Protein AF-A0A939RCQ6-F1 (afdb_monomer_lite)

Sequence (134 aa):
MLKKLTNYFVLLLTSGVLFHRCTIIGVLCAVWVYCGTGEDESAFSRMLTPDLYLFMVSFLIFYRLLFKKTLKPDGNLDLHATAVFLLGDLAWTVAAMFCTVPLFMMLNYSGTDYTQQARAAVNPRGLMRQIPRP

Radius of gyration: 21.71 Å; chains: 1; bounding box: 48×29×75 Å

Foldseek 3Di:
DVVVVVVVVVVCVVVCVCVLVLLVLLLVLLVVLQVPADPPGDSVVSLPDVVSLVVSLVVLLVCCVPPPFDADPVRHTPPPVSVVVSVVSSVVSSVSNVVNNVVVVVVVCVVDDPPPVVCCVVCVPVVVVPPDDD

pLDDT: mean 73.21, std 12.98, range [49.66, 90.19]

Secondary structure (DSSP, 8-state):
-HHHHHHHHHHHHHTSGGGSHHHHHHHHHHHHHHHH--TTS-HHHHHT-HHHHHHHHHHHHHHHHHH---B-TTSSB-HHHHHHHHHHHHHHHHHHHHHHHHHHHHHHHTTSSHHHHHHHHH-HHHHTTTS---

Structure (mmCIF, N/CA/C/O backbone):
data_AF-A0A939RCQ6-F1
#
_entry.id   AF-A0A939RCQ6-F1
#
loop_
_atom_site.group_PDB
_atom_site.id
_atom_site.type_symbol
_atom_site.label_atom_id
_atom_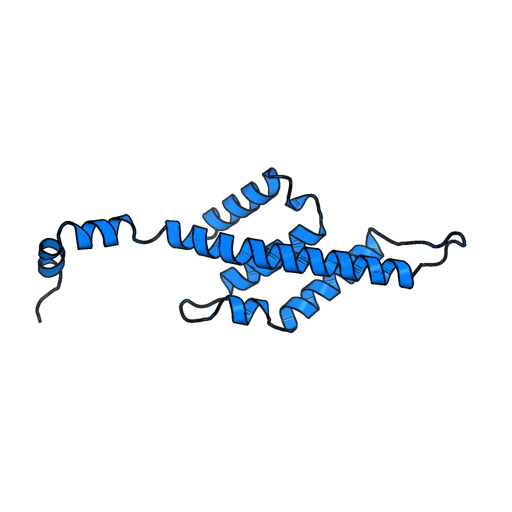site.label_alt_id
_atom_site.label_comp_id
_atom_site.label_asym_id
_atom_site.label_entity_id
_atom_site.label_seq_id
_atom_site.pdbx_PDB_ins_code
_atom_site.Cartn_x
_atom_site.Cartn_y
_atom_site.Cartn_z
_atom_site.occupancy
_atom_site.B_iso_or_equiv
_atom_site.auth_seq_id
_atom_site.auth_comp_id
_atom_site.auth_asym_id
_atom_site.auth_atom_id
_atom_site.pdbx_PDB_model_num
ATOM 1 N N . MET A 1 1 ? 13.589 11.011 -13.619 1.00 52.59 1 MET A N 1
ATOM 2 C CA . MET A 1 1 ? 12.422 10.255 -13.111 1.00 52.59 1 MET A CA 1
ATOM 3 C C . MET A 1 1 ? 11.852 10.805 -11.808 1.00 52.59 1 MET A C 1
ATOM 5 O O . MET A 1 1 ? 10.650 11.033 -11.769 1.00 52.59 1 MET A O 1
ATOM 9 N N . LEU A 1 2 ? 12.676 11.101 -10.792 1.00 53.16 2 LEU A N 1
ATOM 10 C CA . LEU A 1 2 ? 12.210 11.553 -9.469 1.00 53.16 2 LEU A CA 1
ATOM 11 C C . LEU A 1 2 ? 11.215 12.735 -9.515 1.00 53.16 2 LEU A C 1
ATOM 13 O O . LEU A 1 2 ? 10.142 12.636 -8.942 1.00 53.16 2 LEU A O 1
ATOM 17 N N . LYS A 1 3 ? 11.500 13.795 -10.293 1.00 57.72 3 LYS A N 1
ATOM 18 C CA . LYS A 1 3 ? 10.592 14.955 -10.458 1.00 57.72 3 LYS A CA 1
ATOM 19 C C . LYS A 1 3 ? 9.198 14.592 -10.996 1.00 57.72 3 LYS A C 1
ATOM 21 O O . LYS A 1 3 ? 8.213 15.178 -10.566 1.00 57.72 3 LYS A O 1
ATOM 26 N N . LYS A 1 4 ? 9.103 13.630 -11.926 1.00 60.25 4 LYS A N 1
ATOM 27 C CA . LYS A 1 4 ? 7.809 13.161 -12.459 1.00 60.25 4 LYS A CA 1
ATOM 28 C C . LYS A 1 4 ? 7.040 12.390 -11.385 1.00 60.25 4 LYS A C 1
ATOM 30 O O . LYS A 1 4 ? 5.858 12.637 -11.193 1.00 60.25 4 LYS A O 1
ATOM 35 N N . LEU A 1 5 ? 7.739 11.534 -10.641 1.00 60.84 5 LEU A N 1
ATOM 36 C CA . LEU A 1 5 ? 7.170 10.763 -9.537 1.00 60.84 5 LEU A CA 1
ATOM 37 C C . LEU A 1 5 ? 6.626 11.675 -8.427 1.00 60.84 5 LEU A C 1
ATOM 39 O O . LEU A 1 5 ? 5.504 11.476 -7.969 1.00 60.84 5 LEU A O 1
ATOM 43 N N . THR A 1 6 ? 7.362 12.731 -8.066 1.00 64.50 6 THR A N 1
ATOM 44 C CA . THR A 1 6 ? 6.901 13.737 -7.098 1.00 64.50 6 THR A CA 1
ATOM 45 C C . THR A 1 6 ? 5.658 14.476 -7.596 1.00 64.50 6 THR A C 1
ATOM 47 O O . THR A 1 6 ? 4.707 14.633 -6.838 1.00 64.50 6 THR A O 1
ATOM 50 N N . ASN A 1 7 ? 5.610 14.866 -8.874 1.00 65.56 7 ASN A N 1
ATOM 51 C CA . ASN A 1 7 ? 4.434 15.531 -9.443 1.00 65.56 7 ASN A CA 1
ATOM 52 C C . ASN A 1 7 ? 3.193 14.630 -9.434 1.00 65.56 7 ASN A C 1
ATOM 54 O O . ASN A 1 7 ? 2.111 15.101 -9.098 1.00 65.56 7 ASN A O 1
ATOM 58 N N . TYR A 1 8 ? 3.333 13.337 -9.741 1.00 66.38 8 TYR A N 1
ATOM 59 C CA . TYR A 1 8 ? 2.206 12.399 -9.686 1.00 66.38 8 TYR A CA 1
ATOM 60 C C . TYR A 1 8 ? 1.746 12.122 -8.258 1.00 66.38 8 TYR A C 1
ATOM 62 O O . TYR A 1 8 ? 0.546 12.041 -8.010 1.00 66.38 8 TYR A O 1
ATOM 70 N N . PHE A 1 9 ? 2.682 12.046 -7.310 1.00 64.69 9 PHE A N 1
ATOM 71 C CA . PHE A 1 9 ? 2.350 11.934 -5.895 1.00 64.69 9 PHE A CA 1
ATOM 72 C C . PHE A 1 9 ? 1.551 13.154 -5.417 1.00 64.69 9 PHE A C 1
ATOM 74 O O . PHE A 1 9 ? 0.523 12.992 -4.770 1.00 64.69 9 PHE A O 1
ATOM 81 N N . VAL A 1 10 ? 1.955 14.368 -5.809 1.00 63.53 10 VAL A N 1
ATOM 82 C CA . VAL A 1 10 ? 1.233 15.620 -5.512 1.00 63.53 10 VAL A CA 1
ATOM 83 C C . VAL A 1 10 ? -0.141 15.670 -6.198 1.00 63.53 10 VAL A C 1
ATOM 85 O O . VAL A 1 10 ? -1.104 16.158 -5.606 1.00 63.53 10 VAL A O 1
ATOM 88 N N . LEU A 1 11 ? -0.270 15.125 -7.410 1.00 63.28 11 LEU A N 1
ATOM 89 C CA . LEU A 1 11 ? -1.538 15.046 -8.149 1.00 63.28 11 LEU A CA 1
ATOM 90 C C . LEU A 1 11 ? -2.524 14.067 -7.481 1.00 63.28 11 LEU A C 1
ATOM 92 O O . LEU A 1 11 ? -3.699 14.379 -7.298 1.00 63.28 11 LEU A O 1
ATOM 96 N N . LEU A 1 12 ? -2.028 12.926 -6.997 1.00 62.16 12 LEU A N 1
ATOM 97 C CA . LEU A 1 12 ? -2.784 12.016 -6.130 1.00 62.16 12 LEU A CA 1
ATOM 98 C C . LEU A 1 12 ? -3.180 12.688 -4.805 1.00 62.16 12 LEU A C 1
ATOM 100 O O . LEU A 1 12 ? -4.286 12.463 -4.312 1.00 62.16 12 LEU A O 1
ATOM 104 N N . LEU A 1 13 ? -2.316 13.542 -4.247 1.00 61.91 13 LEU A N 1
ATOM 105 C CA . LEU A 1 13 ? -2.539 14.224 -2.962 1.00 61.91 13 LEU A CA 1
ATOM 106 C C . LEU A 1 13 ? -3.622 15.298 -3.074 1.00 61.91 13 LEU A C 1
ATOM 108 O O . LEU A 1 13 ? -4.475 15.418 -2.198 1.00 61.91 13 LEU A O 1
ATOM 112 N N . THR A 1 14 ? -3.636 16.017 -4.193 1.00 58.72 14 THR A N 1
ATOM 113 C CA . THR A 1 14 ? -4.641 17.042 -4.510 1.00 58.72 14 THR A CA 1
ATOM 114 C C . THR A 1 14 ? -5.991 16.455 -4.929 1.00 58.72 14 THR A C 1
ATOM 116 O O . THR A 1 14 ? -7.014 17.090 -4.697 1.00 58.72 14 THR A O 1
ATOM 119 N N . SER A 1 15 ? -6.030 15.225 -5.457 1.00 56.84 15 SER A N 1
ATOM 120 C CA . SER A 1 15 ? -7.273 14.558 -5.890 1.00 56.84 15 SER A CA 1
ATOM 121 C C . SER A 1 15 ? -8.221 14.121 -4.762 1.00 56.84 15 SER A C 1
ATOM 123 O O . SER A 1 15 ? -9.300 13.599 -5.031 1.00 56.84 15 SER A O 1
ATOM 125 N N . GLY A 1 16 ? -7.833 14.261 -3.493 1.00 55.31 16 GLY A N 1
ATOM 126 C CA . GLY A 1 16 ? -8.660 13.814 -2.368 1.00 55.31 16 GLY A CA 1
ATOM 127 C C . GLY A 1 16 ? -8.588 12.302 -2.089 1.00 55.31 16 GLY A C 1
ATOM 128 O O . GLY A 1 16 ? -8.884 11.862 -0.981 1.00 55.31 16 GLY A O 1
ATOM 129 N N . VAL A 1 17 ? -8.124 11.495 -3.048 1.00 53.34 17 VAL A N 1
ATOM 130 C CA . VAL A 1 17 ? -8.051 10.021 -2.962 1.00 53.34 17 VAL A CA 1
ATOM 131 C C . VAL A 1 17 ? -7.114 9.538 -1.841 1.00 53.34 17 VAL A C 1
ATOM 133 O O . VAL A 1 17 ? -7.364 8.508 -1.209 1.00 53.34 17 VAL A O 1
ATOM 136 N N . LEU A 1 18 ? -6.072 10.317 -1.522 1.00 53.50 18 LEU A N 1
ATOM 137 C CA . LEU A 1 18 ? -5.147 10.042 -0.414 1.00 53.50 18 LEU A CA 1
ATOM 138 C C . LEU A 1 18 ? -5.696 10.409 0.980 1.00 53.50 18 LEU A C 1
ATOM 140 O O . LEU A 1 18 ? -5.047 10.096 1.978 1.00 53.50 18 LEU A O 1
ATOM 144 N N . PHE A 1 19 ? -6.883 11.023 1.097 1.00 53.09 19 PHE A N 1
ATOM 145 C CA . PHE A 1 19 ? -7.462 11.335 2.415 1.00 53.09 19 PHE A CA 1
ATOM 146 C C . PHE A 1 19 ? -7.940 10.087 3.168 1.00 53.09 19 PHE A C 1
ATOM 148 O O . PHE A 1 19 ? -7.996 10.101 4.402 1.00 53.09 19 PHE A O 1
ATOM 155 N N . HIS A 1 20 ? -8.195 8.975 2.469 1.00 61.47 20 HIS A N 1
ATOM 156 C CA . HIS A 1 20 ? -8.284 7.676 3.127 1.00 61.47 20 HIS A CA 1
ATOM 157 C C . HIS A 1 20 ? -6.857 7.173 3.388 1.00 61.47 20 HIS A C 1
ATOM 159 O O . HIS A 1 20 ? -6.137 6.776 2.480 1.00 61.47 20 HIS A O 1
ATOM 165 N N . ARG A 1 21 ? -6.415 7.230 4.647 1.00 69.50 21 ARG A N 1
ATOM 166 C CA . ARG A 1 21 ? -5.005 7.016 5.038 1.00 69.50 21 ARG A CA 1
ATOM 167 C C . ARG A 1 21 ? -4.451 5.638 4.637 1.00 69.50 21 ARG A C 1
ATOM 169 O O . ARG A 1 21 ? -3.261 5.518 4.372 1.00 69.50 21 ARG A O 1
ATOM 176 N N . CYS A 1 22 ? -5.317 4.632 4.510 1.00 72.56 22 CYS A N 1
ATOM 177 C CA . CYS A 1 22 ? -4.976 3.301 3.996 1.00 72.56 22 CYS A CA 1
ATOM 178 C C . CYS A 1 22 ? -4.527 3.353 2.520 1.00 72.56 22 CYS A C 1
ATOM 180 O O . CYS A 1 22 ? -3.597 2.660 2.123 1.00 72.56 22 CYS A O 1
ATOM 182 N N . THR A 1 23 ? -5.093 4.265 1.722 1.00 74.81 23 THR A N 1
ATOM 183 C CA . THR A 1 23 ? -4.694 4.501 0.327 1.00 74.81 23 THR A CA 1
ATOM 184 C C . THR A 1 23 ? -3.237 4.957 0.219 1.00 74.81 23 THR A C 1
ATOM 186 O O . THR A 1 23 ? -2.554 4.548 -0.713 1.00 74.81 23 THR A O 1
ATOM 189 N N . ILE A 1 24 ? -2.726 5.747 1.178 1.00 81.31 24 ILE A N 1
ATOM 190 C CA . ILE A 1 24 ? -1.331 6.235 1.175 1.00 81.31 24 ILE A CA 1
ATOM 191 C C . ILE A 1 24 ? -0.349 5.065 1.170 1.00 81.31 24 ILE A C 1
ATOM 193 O O . ILE A 1 24 ? 0.597 5.058 0.388 1.00 81.31 24 ILE A O 1
ATOM 197 N N . ILE A 1 25 ? -0.591 4.058 2.008 1.00 84.44 25 ILE A N 1
ATOM 198 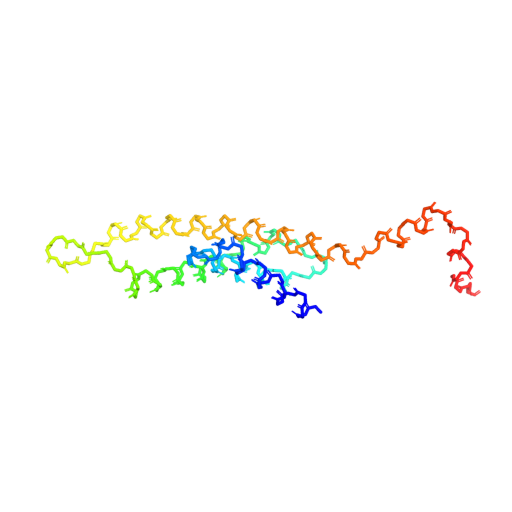C CA . ILE A 1 25 ? 0.265 2.870 2.091 1.00 84.44 25 ILE A CA 1
ATOM 199 C C . ILE A 1 25 ? 0.221 2.106 0.769 1.00 84.44 25 ILE A C 1
ATOM 201 O O . ILE A 1 25 ? 1.264 1.681 0.282 1.00 84.44 25 ILE A O 1
ATOM 205 N N . GLY A 1 26 ? -0.961 1.985 0.158 1.00 84.00 26 GLY A N 1
ATOM 206 C CA . GLY A 1 26 ? -1.130 1.330 -1.139 1.00 84.00 26 GLY A CA 1
ATOM 207 C C . GLY A 1 26 ? -0.347 2.043 -2.239 1.00 84.00 26 GLY A C 1
ATOM 208 O O . GLY A 1 26 ? 0.346 1.391 -3.015 1.00 84.00 26 GLY A O 1
ATOM 209 N N . VAL A 1 27 ? -0.364 3.381 -2.248 1.00 82.19 27 VAL A N 1
ATOM 210 C CA . VAL A 1 27 ? 0.438 4.194 -3.178 1.00 82.19 27 VAL A CA 1
ATOM 211 C C . VAL A 1 27 ? 1.936 4.061 -2.903 1.00 82.19 27 VAL A C 1
ATOM 213 O O . VAL A 1 27 ? 2.709 3.942 -3.847 1.00 82.19 27 VAL A O 1
ATOM 216 N N . LEU A 1 28 ? 2.373 4.041 -1.641 1.00 85.31 28 LE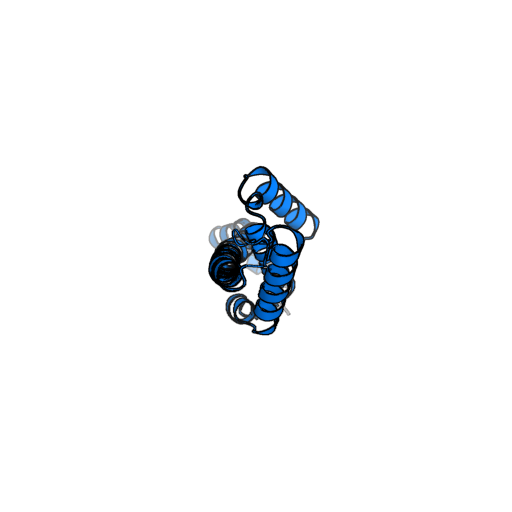U A N 1
ATOM 217 C CA . LEU A 1 28 ? 3.786 3.828 -1.301 1.00 85.31 28 LEU A CA 1
ATOM 218 C C . LEU A 1 28 ? 4.270 2.441 -1.740 1.00 85.31 28 LEU A C 1
ATOM 220 O O . LEU A 1 28 ? 5.351 2.326 -2.315 1.00 85.31 28 LEU A O 1
ATOM 224 N N . CYS A 1 29 ? 3.452 1.406 -1.540 1.00 87.38 29 CYS A N 1
ATOM 225 C CA . CYS A 1 29 ? 3.735 0.060 -2.033 1.00 87.38 29 CYS A CA 1
ATOM 226 C C . CYS A 1 29 ? 3.770 0.030 -3.566 1.00 87.38 29 CYS A C 1
ATOM 228 O O . CYS A 1 29 ? 4.655 -0.589 -4.146 1.00 87.38 29 CYS A O 1
ATOM 230 N N . ALA A 1 30 ? 2.874 0.760 -4.235 1.00 83.56 30 ALA A N 1
ATOM 231 C CA . ALA A 1 30 ? 2.890 0.887 -5.688 1.00 83.56 30 ALA A CA 1
ATOM 232 C C . ALA A 1 30 ? 4.144 1.600 -6.210 1.00 83.56 30 ALA A C 1
ATOM 234 O O . ALA A 1 30 ? 4.722 1.166 -7.203 1.00 83.56 30 ALA A O 1
ATOM 235 N N . VAL A 1 31 ? 4.602 2.654 -5.528 1.00 84.00 31 VAL A N 1
ATOM 236 C CA . VAL A 1 31 ? 5.870 3.335 -5.834 1.00 84.00 31 VAL A CA 1
ATOM 237 C C . VAL A 1 31 ? 7.050 2.388 -5.634 1.00 84.00 31 VAL A C 1
ATOM 239 O O . VAL A 1 31 ? 7.939 2.343 -6.479 1.00 84.00 31 VAL A O 1
A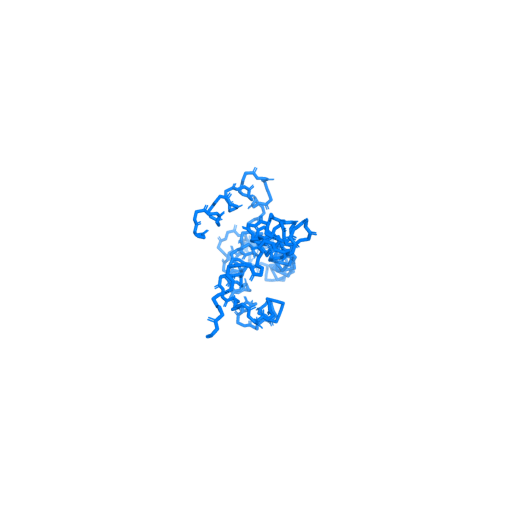TOM 242 N N . TRP A 1 32 ? 7.055 1.607 -4.552 1.00 86.69 32 TRP A N 1
ATOM 243 C CA . TRP A 1 32 ? 8.091 0.608 -4.292 1.00 86.69 32 TRP A CA 1
ATOM 244 C C . TRP A 1 32 ? 8.158 -0.453 -5.394 1.00 86.69 32 TRP A C 1
ATOM 246 O O . TRP A 1 32 ? 9.234 -0.732 -5.922 1.00 86.69 32 TRP A O 1
ATOM 256 N N . VAL A 1 33 ? 7.004 -1.001 -5.786 1.00 85.19 33 VAL A N 1
ATOM 257 C CA . VAL A 1 33 ? 6.891 -1.939 -6.909 1.00 85.19 33 VAL A CA 1
ATOM 258 C C . VAL A 1 33 ? 7.403 -1.290 -8.193 1.00 85.19 33 VAL A C 1
ATOM 260 O O . VAL A 1 33 ? 8.247 -1.869 -8.872 1.00 85.19 33 VAL A O 1
ATOM 263 N N . TYR A 1 34 ? 6.940 -0.081 -8.506 1.00 81.56 34 TYR A N 1
ATOM 264 C CA . TYR A 1 34 ? 7.317 0.639 -9.719 1.00 81.56 34 TYR A CA 1
ATOM 265 C C . TYR A 1 34 ? 8.825 0.918 -9.799 1.00 81.56 34 TYR A C 1
ATOM 267 O O . TYR A 1 34 ? 9.434 0.662 -10.829 1.00 81.56 34 TYR A O 1
ATOM 275 N N . CYS A 1 35 ? 9.443 1.400 -8.717 1.00 81.12 35 CYS A N 1
ATOM 276 C CA . CYS A 1 35 ? 10.881 1.680 -8.675 1.00 81.12 35 CYS A CA 1
ATOM 277 C C . CYS A 1 35 ? 11.738 0.411 -8.640 1.00 81.12 35 CYS A C 1
ATOM 279 O O . CYS A 1 35 ? 12.903 0.452 -9.022 1.00 81.12 35 CYS A O 1
ATOM 281 N N . GLY A 1 36 ? 11.193 -0.683 -8.111 1.00 76.25 36 GLY A N 1
ATOM 282 C CA . GLY A 1 36 ? 11.915 -1.934 -7.974 1.00 76.25 36 GLY A CA 1
ATOM 283 C C . GLY A 1 36 ? 11.919 -2.779 -9.244 1.00 76.25 36 GLY A C 1
ATOM 284 O O . GLY A 1 36 ? 12.899 -3.478 -9.478 1.00 76.25 36 GLY A O 1
ATOM 285 N N . THR A 1 37 ? 10.836 -2.751 -10.023 1.00 77.44 37 THR A N 1
ATOM 286 C CA . THR A 1 37 ? 10.655 -3.618 -11.198 1.00 77.44 37 THR A CA 1
ATOM 287 C C . THR A 1 37 ? 11.656 -3.244 -12.297 1.00 77.44 37 THR A C 1
ATOM 289 O O . THR A 1 37 ? 11.641 -2.111 -12.776 1.00 77.44 37 THR A O 1
ATOM 292 N N . GLY A 1 38 ? 12.527 -4.185 -12.680 1.00 70.38 38 GLY A N 1
ATOM 293 C CA . GLY A 1 38 ? 13.443 -4.021 -13.818 1.00 70.38 38 GLY A CA 1
ATOM 294 C C . GLY A 1 38 ? 12.714 -4.005 -15.169 1.00 70.38 38 GLY A C 1
ATOM 295 O O . GLY A 1 38 ? 11.556 -4.405 -15.246 1.00 70.38 38 GLY A O 1
ATOM 296 N N . GLU A 1 39 ? 13.385 -3.566 -16.242 1.00 65.00 39 GLU A N 1
ATOM 297 C CA . GLU A 1 39 ? 12.777 -3.420 -17.583 1.00 65.00 39 GLU A CA 1
ATOM 298 C C . GLU A 1 39 ? 12.193 -4.735 -18.145 1.00 65.00 39 GLU A C 1
ATOM 300 O O . GLU A 1 39 ? 11.207 -4.690 -18.878 1.00 65.00 39 GLU A O 1
ATOM 305 N N . ASP A 1 40 ? 12.720 -5.887 -17.713 1.00 65.38 40 ASP A N 1
ATOM 306 C CA . ASP A 1 40 ? 12.272 -7.228 -18.123 1.00 65.38 40 ASP A CA 1
ATOM 307 C C . ASP A 1 40 ? 11.437 -7.966 -17.055 1.00 65.38 40 ASP A C 1
ATOM 309 O O . ASP A 1 40 ? 11.006 -9.104 -17.260 1.00 65.38 40 ASP A O 1
ATOM 313 N N . GLU A 1 41 ? 11.202 -7.356 -15.888 1.00 72.19 41 GLU A N 1
ATOM 314 C CA . GLU A 1 41 ? 10.464 -7.996 -14.797 1.00 72.19 41 GLU A CA 1
ATOM 315 C C . GLU A 1 41 ? 8.963 -7.694 -14.853 1.00 72.19 41 GLU A C 1
ATOM 317 O O . GLU A 1 41 ? 8.509 -6.582 -15.125 1.00 72.19 41 GLU A O 1
ATOM 322 N N . SER A 1 42 ? 8.149 -8.691 -14.501 1.00 78.00 42 SER A N 1
ATOM 323 C CA . SER A 1 42 ? 6.710 -8.489 -14.350 1.00 78.00 42 SER A CA 1
ATOM 324 C C . SER A 1 42 ? 6.410 -7.692 -13.080 1.00 78.00 42 SER A C 1
ATOM 326 O O . SER A 1 42 ? 6.488 -8.214 -11.963 1.00 78.00 42 SER A O 1
ATOM 328 N N . ALA A 1 43 ? 5.967 -6.444 -13.254 1.00 77.81 43 ALA A N 1
ATOM 329 C CA . ALA A 1 43 ? 5.464 -5.603 -12.165 1.00 77.81 43 ALA A CA 1
ATOM 330 C C . ALA A 1 43 ? 4.363 -6.312 -11.358 1.00 77.81 43 ALA A C 1
ATOM 332 O O . ALA A 1 43 ? 4.305 -6.194 -10.136 1.00 77.81 43 ALA A O 1
ATOM 333 N N . PHE A 1 44 ? 3.533 -7.113 -12.032 1.00 81.31 44 PHE A N 1
ATOM 334 C CA . PHE A 1 44 ? 2.475 -7.901 -11.406 1.00 81.31 44 PHE A CA 1
ATOM 335 C C . PHE A 1 44 ? 3.029 -8.993 -10.483 1.00 81.31 44 PHE A C 1
ATOM 337 O O . PHE A 1 44 ? 2.536 -9.170 -9.372 1.00 81.31 44 PHE A O 1
ATOM 344 N N . SER A 1 45 ? 4.100 -9.680 -10.895 1.00 81.50 45 SER A N 1
ATOM 345 C CA . SER A 1 45 ? 4.779 -10.660 -10.036 1.00 81.50 45 SER A CA 1
ATOM 346 C C . SER A 1 45 ? 5.306 -10.001 -8.763 1.00 81.50 45 SER A C 1
ATOM 348 O O . SER A 1 45 ? 5.210 -10.563 -7.674 1.00 81.50 45 SER A O 1
ATOM 350 N N . ARG A 1 46 ? 5.820 -8.774 -8.882 1.00 81.94 46 ARG A N 1
ATOM 351 C CA . ARG A 1 46 ? 6.356 -8.017 -7.750 1.00 81.94 46 ARG A CA 1
ATOM 352 C C . ARG A 1 46 ? 5.259 -7.504 -6.810 1.00 81.94 46 ARG A C 1
ATOM 354 O O . ARG A 1 46 ? 5.465 -7.481 -5.598 1.00 81.94 46 ARG A O 1
ATOM 361 N N . MET A 1 47 ? 4.073 -7.187 -7.332 1.00 85.25 47 MET A N 1
ATOM 362 C CA . MET A 1 47 ? 2.885 -6.842 -6.531 1.00 85.25 47 MET A CA 1
ATOM 363 C C . MET A 1 47 ? 2.357 -7.994 -5.677 1.00 85.25 47 MET A C 1
ATOM 365 O O . MET A 1 47 ? 1.615 -7.743 -4.731 1.00 85.25 47 MET A O 1
ATOM 369 N N . LEU A 1 48 ? 2.695 -9.240 -6.015 1.00 87.12 48 LEU A N 1
ATOM 370 C CA . LEU A 1 48 ? 2.262 -10.443 -5.300 1.00 87.12 48 LEU A CA 1
ATOM 371 C C . LEU A 1 48 ? 3.316 -10.966 -4.314 1.00 87.12 48 LEU A C 1
ATOM 373 O O . LEU A 1 48 ? 3.149 -12.042 -3.745 1.00 87.12 48 LEU A O 1
ATOM 377 N N . THR A 1 49 ? 4.398 -10.215 -4.094 1.00 87.50 49 THR A N 1
ATOM 378 C CA . THR A 1 49 ? 5.466 -10.640 -3.186 1.00 87.50 49 THR A CA 1
ATOM 379 C C . THR A 1 49 ? 4.990 -10.640 -1.731 1.00 87.50 49 THR A C 1
ATOM 381 O O . THR A 1 49 ? 4.429 -9.644 -1.268 1.00 87.50 49 THR A O 1
ATOM 384 N N . PRO A 1 50 ? 5.220 -11.730 -0.976 1.00 85.69 50 PRO A N 1
ATOM 385 C CA . PRO A 1 50 ? 4.737 -11.853 0.399 1.00 85.69 50 PRO A CA 1
ATOM 386 C C . PRO A 1 50 ? 5.316 -10.771 1.319 1.00 85.69 50 PRO A C 1
ATOM 388 O O . PRO A 1 50 ? 4.606 -10.261 2.183 1.00 85.69 50 PRO A O 1
ATOM 391 N N . ASP A 1 51 ? 6.562 -10.356 1.080 1.00 86.81 51 ASP A N 1
ATOM 392 C CA . ASP A 1 51 ? 7.250 -9.313 1.847 1.00 86.81 51 ASP A CA 1
ATOM 393 C C . ASP A 1 51 ? 6.504 -7.970 1.797 1.00 86.81 51 ASP A C 1
ATOM 395 O O . ASP A 1 51 ? 6.392 -7.267 2.805 1.00 86.81 51 ASP A O 1
ATOM 399 N N . LEU A 1 52 ? 5.926 -7.638 0.636 1.00 88.06 52 LEU A N 1
ATOM 400 C CA . LEU A 1 52 ? 5.156 -6.413 0.435 1.00 88.06 52 LEU A CA 1
ATOM 401 C C . LEU A 1 52 ? 3.869 -6.422 1.269 1.00 88.06 52 LEU A C 1
ATOM 403 O O . LEU A 1 52 ? 3.548 -5.425 1.916 1.00 88.06 52 LEU A O 1
ATOM 407 N N . TYR A 1 53 ? 3.156 -7.552 1.308 1.00 89.25 53 TYR A N 1
ATOM 408 C CA . TYR A 1 53 ? 1.947 -7.700 2.127 1.00 89.25 53 TYR A CA 1
ATOM 409 C C . TYR A 1 53 ? 2.268 -7.750 3.617 1.00 89.25 53 TYR A C 1
ATOM 411 O O . TYR A 1 53 ? 1.518 -7.188 4.412 1.00 89.25 53 TYR A O 1
ATOM 419 N N . LEU A 1 54 ? 3.388 -8.360 4.006 1.00 89.62 54 LEU A N 1
ATOM 420 C CA . LEU A 1 54 ? 3.871 -8.348 5.388 1.00 89.62 54 LEU A CA 1
ATOM 421 C C . LEU A 1 54 ? 4.119 -6.918 5.872 1.00 89.62 54 LEU A C 1
ATOM 423 O O . LEU A 1 54 ? 3.641 -6.539 6.945 1.00 89.62 54 LEU A O 1
ATOM 427 N N . PHE A 1 55 ? 4.800 -6.105 5.063 1.00 87.56 55 PHE A N 1
ATOM 428 C CA . PHE A 1 55 ? 5.002 -4.686 5.350 1.00 87.56 55 PHE A CA 1
ATOM 429 C C . PHE A 1 55 ? 3.669 -3.927 5.436 1.00 87.56 55 PHE A C 1
ATOM 431 O O . PHE A 1 55 ? 3.428 -3.185 6.392 1.00 87.56 55 PHE A O 1
ATOM 438 N N . MET A 1 56 ? 2.774 -4.164 4.474 1.00 90.12 56 MET A N 1
ATOM 439 C CA . MET A 1 56 ? 1.463 -3.522 4.392 1.00 90.12 56 MET A CA 1
ATOM 440 C C . MET A 1 56 ? 0.597 -3.830 5.624 1.00 90.12 56 MET A C 1
ATOM 442 O O . MET A 1 56 ? 0.083 -2.915 6.267 1.00 90.12 56 MET A O 1
ATOM 446 N N . VAL A 1 57 ? 0.494 -5.103 6.013 1.00 90.19 57 VAL A N 1
ATOM 447 C CA . VAL A 1 57 ? -0.247 -5.551 7.201 1.00 90.19 57 VAL A CA 1
ATOM 448 C C . VAL A 1 57 ? 0.380 -4.999 8.479 1.00 90.19 57 VAL A C 1
ATOM 450 O O . VAL A 1 57 ? -0.340 -4.479 9.331 1.00 90.19 57 VAL A O 1
ATOM 453 N N . SER A 1 58 ? 1.710 -5.044 8.604 1.00 89.44 58 SER A N 1
ATOM 454 C CA . SER A 1 58 ? 2.421 -4.534 9.786 1.00 89.44 58 SER A CA 1
ATOM 455 C C . SER A 1 58 ? 2.145 -3.048 10.012 1.00 89.44 58 SER A C 1
ATOM 457 O O . SER A 1 58 ? 1.831 -2.631 11.130 1.00 89.44 58 SER A O 1
ATOM 459 N N . PHE A 1 59 ? 2.187 -2.248 8.943 1.00 87.44 59 PHE A N 1
ATOM 460 C CA . PHE A 1 59 ? 1.864 -0.829 9.030 1.00 87.44 59 PHE A CA 1
ATOM 461 C C . PHE A 1 59 ? 0.398 -0.605 9.408 1.00 87.44 59 PHE A C 1
ATOM 463 O O . PHE A 1 59 ? 0.109 0.231 10.261 1.00 87.44 59 PHE A O 1
ATOM 470 N N . LEU A 1 60 ? -0.537 -1.343 8.803 1.00 87.81 60 LEU A N 1
ATOM 471 C CA . LEU A 1 60 ? -1.966 -1.190 9.083 1.00 87.81 60 LEU A CA 1
ATOM 472 C C . LEU A 1 60 ? -2.319 -1.559 10.530 1.00 87.81 60 LEU A C 1
ATOM 474 O O . LEU A 1 60 ? -3.098 -0.844 11.165 1.00 87.81 60 LEU A O 1
ATOM 478 N N . ILE A 1 61 ? -1.704 -2.613 11.075 1.00 87.88 61 ILE A N 1
ATOM 479 C CA . ILE A 1 61 ? -1.833 -2.985 12.491 1.00 87.88 61 ILE A CA 1
ATOM 480 C C . ILE A 1 61 ? -1.342 -1.837 13.372 1.00 87.88 61 ILE A C 1
ATOM 482 O O . ILE A 1 61 ? -2.077 -1.368 14.242 1.00 87.88 61 ILE A O 1
ATOM 486 N N . PHE A 1 62 ? -0.127 -1.345 13.124 1.00 85.75 62 PHE A N 1
ATOM 487 C CA . PHE A 1 62 ? 0.467 -0.270 13.915 1.00 85.75 62 PHE A CA 1
ATOM 488 C C . PHE A 1 62 ? -0.360 1.020 13.846 1.00 85.75 62 PHE A C 1
ATOM 490 O O . PHE A 1 62 ? -0.682 1.626 14.869 1.00 85.75 62 PHE A O 1
ATOM 497 N N . TYR A 1 63 ? -0.784 1.401 12.642 1.00 81.88 63 TYR A N 1
ATOM 498 C CA . TYR A 1 63 ? -1.640 2.554 12.395 1.00 81.88 63 TYR A CA 1
ATOM 499 C C . TYR A 1 63 ? -2.952 2.463 13.180 1.00 81.88 63 TYR A C 1
ATOM 501 O O . TYR A 1 63 ? -3.369 3.423 13.835 1.00 81.88 63 TYR A O 1
ATOM 509 N N . ARG A 1 64 ? -3.599 1.299 13.148 1.00 80.75 64 ARG A N 1
ATOM 510 C CA . ARG A 1 64 ? -4.886 1.092 13.803 1.00 80.75 64 ARG A CA 1
ATOM 511 C C . ARG A 1 64 ? -4.753 1.072 15.324 1.00 80.75 64 ARG A C 1
ATOM 513 O O . ARG A 1 64 ? -5.551 1.717 16.002 1.00 80.75 64 ARG A O 1
ATOM 520 N N . LEU A 1 65 ? -3.710 0.435 15.852 1.00 81.00 65 LEU A N 1
ATOM 521 C CA . LEU A 1 65 ? -3.424 0.425 17.287 1.00 81.00 65 LEU A CA 1
ATOM 522 C C . LEU A 1 65 ? -3.040 1.803 17.833 1.00 81.00 65 LEU A C 1
ATOM 524 O O . LEU A 1 65 ? -3.337 2.078 18.989 1.00 81.00 65 LEU A O 1
ATOM 528 N N . LEU A 1 66 ? -2.412 2.680 17.049 1.00 79.19 66 LEU A N 1
ATOM 529 C CA . LEU A 1 66 ? -2.047 4.020 17.518 1.00 79.19 66 LEU A CA 1
ATOM 530 C C . LEU A 1 66 ? -3.163 5.052 17.354 1.00 79.19 66 LEU A C 1
ATOM 532 O O . LEU A 1 66 ? -3.405 5.833 18.271 1.00 79.19 66 LEU A O 1
ATOM 536 N N . PHE A 1 67 ? -3.842 5.064 16.205 1.00 74.88 67 PHE A N 1
ATOM 537 C CA . PHE A 1 67 ? -4.717 6.176 15.816 1.00 74.88 67 PHE A CA 1
ATOM 538 C C . PHE A 1 67 ? -6.206 5.828 15.765 1.00 74.88 67 PHE A C 1
ATOM 540 O O . PHE A 1 67 ? -7.033 6.735 15.815 1.00 74.88 67 PHE A O 1
ATOM 547 N N . LYS A 1 68 ? -6.568 4.545 15.638 1.00 71.69 68 LYS A N 1
ATOM 548 C CA . LYS A 1 68 ? -7.962 4.080 15.508 1.00 71.69 68 LYS A CA 1
ATOM 549 C C . LYS A 1 68 ? -8.259 2.922 16.464 1.00 71.69 68 LYS A C 1
ATOM 551 O O . LYS A 1 68 ? -8.808 1.890 16.068 1.00 71.69 68 LYS A O 1
ATOM 556 N N . LYS A 1 69 ? -7.888 3.098 17.735 1.00 73.88 69 LYS A N 1
ATOM 557 C CA . LYS A 1 69 ? -8.222 2.137 18.791 1.00 73.88 69 LYS A CA 1
ATOM 558 C C . LYS A 1 69 ? -9.737 1.993 18.858 1.00 73.88 69 LYS A C 1
ATOM 560 O O . LYS A 1 69 ? -10.446 2.979 19.037 1.00 73.88 69 LYS A O 1
ATOM 565 N N . THR A 1 70 ? -10.220 0.768 18.689 1.00 76.69 70 THR A N 1
ATOM 566 C CA . THR A 1 70 ? -11.639 0.461 18.861 1.00 76.69 70 THR A CA 1
ATOM 567 C C . THR A 1 70 ? -11.800 -0.050 20.283 1.00 76.69 70 THR A C 1
ATOM 569 O O . THR A 1 70 ? -11.183 -1.049 20.650 1.00 76.69 70 THR A O 1
ATOM 572 N N . LEU A 1 71 ? -12.541 0.688 21.101 1.00 80.56 71 LEU A N 1
ATOM 573 C CA . LEU A 1 71 ? -12.788 0.350 22.497 1.00 80.56 71 LEU A CA 1
ATOM 574 C C . LEU A 1 71 ? -14.221 -0.156 22.618 1.00 80.56 71 LEU A C 1
ATOM 576 O O . LEU A 1 71 ? -15.137 0.388 22.001 1.00 80.56 71 LEU A O 1
ATOM 580 N N . LYS A 1 72 ? -14.396 -1.207 23.405 1.00 80.75 72 LYS A N 1
ATOM 581 C CA . LYS A 1 72 ? -15.701 -1.689 23.829 1.00 80.75 72 LYS A CA 1
ATOM 582 C C . LYS A 1 72 ? -16.313 -0.724 24.867 1.00 80.75 72 LYS A C 1
ATOM 584 O O . LYS A 1 72 ? -15.600 0.126 25.409 1.00 80.75 72 LYS A O 1
ATOM 589 N N . PRO A 1 73 ? -17.620 -0.842 25.174 1.00 75.25 73 PRO A N 1
ATOM 590 C CA . PRO A 1 73 ? -18.300 0.030 26.140 1.00 75.25 73 PRO A CA 1
ATOM 591 C C . PRO A 1 73 ? -17.710 -0.011 27.560 1.00 75.25 73 PRO A C 1
ATOM 593 O O . PRO A 1 73 ? -17.852 0.941 28.317 1.00 75.25 73 PRO A O 1
ATOM 596 N N . ASP A 1 74 ? -17.034 -1.103 27.909 1.00 80.00 74 ASP A N 1
ATOM 597 C CA . ASP A 1 74 ? -16.306 -1.347 29.159 1.00 80.00 74 ASP A CA 1
ATOM 598 C C . ASP A 1 74 ? -14.883 -0.748 29.165 1.00 80.00 74 ASP A C 1
ATOM 600 O O . ASP A 1 74 ? -14.144 -0.917 30.132 1.00 80.00 74 ASP A O 1
ATOM 604 N N . GLY A 1 75 ? -14.476 -0.046 28.102 1.00 75.12 75 GLY A N 1
ATOM 605 C CA . GLY A 1 75 ? -13.159 0.591 27.990 1.00 75.12 75 GLY A CA 1
ATOM 606 C C . GLY A 1 75 ? -12.021 -0.367 27.625 1.00 75.12 75 GLY A C 1
ATOM 607 O O . GLY A 1 75 ? -10.881 0.072 27.468 1.00 75.12 75 GLY A O 1
ATOM 608 N N . ASN A 1 76 ? -12.314 -1.656 27.436 1.00 83.31 76 ASN A N 1
ATOM 609 C CA . ASN A 1 76 ? -11.351 -2.642 26.953 1.00 83.31 76 ASN A CA 1
ATOM 610 C C . ASN A 1 76 ? -11.188 -2.563 25.431 1.00 83.31 76 ASN A C 1
ATOM 612 O O . ASN A 1 76 ? -12.100 -2.170 24.704 1.00 83.31 76 ASN A O 1
ATOM 616 N N . LEU A 1 77 ? -10.022 -2.961 24.919 1.00 78.19 77 LEU A N 1
ATOM 617 C CA . LEU A 1 77 ? -9.772 -2.972 23.478 1.00 78.19 77 LEU A CA 1
ATOM 618 C C . LEU A 1 77 ? -10.638 -4.040 22.790 1.00 78.19 77 LEU A C 1
ATOM 620 O O . LEU A 1 77 ? -10.570 -5.224 23.129 1.00 78.19 77 LEU A O 1
ATOM 624 N N . ASP A 1 78 ? -11.420 -3.640 21.787 1.00 84.50 78 ASP A N 1
ATOM 625 C CA . ASP A 1 78 ? -12.162 -4.581 20.955 1.00 84.50 78 ASP A CA 1
ATOM 626 C C . ASP A 1 78 ? -11.255 -5.156 19.865 1.00 84.50 78 ASP A C 1
ATOM 628 O O . ASP A 1 78 ? -11.156 -4.626 18.754 1.00 84.50 78 ASP A O 1
ATOM 632 N N . LEU A 1 79 ? -10.571 -6.252 20.189 1.00 80.75 79 LEU A N 1
ATOM 633 C CA . LEU A 1 79 ? -9.701 -6.952 19.245 1.00 80.75 79 LEU A CA 1
ATOM 634 C C . LEU A 1 79 ? -10.467 -7.486 18.027 1.00 80.75 79 LEU A C 1
ATOM 636 O O . LEU A 1 79 ? -9.927 -7.466 16.923 1.00 80.75 79 LEU A O 1
ATOM 640 N N . HIS A 1 80 ? -11.721 -7.913 18.198 1.00 83.38 80 HIS A N 1
ATOM 641 C CA . HIS A 1 80 ? -12.512 -8.477 17.107 1.00 83.38 80 HIS A CA 1
ATOM 642 C C . HIS A 1 80 ? -12.919 -7.392 16.107 1.00 83.38 80 HIS A C 1
ATOM 644 O O . HIS A 1 80 ? -12.637 -7.511 14.914 1.00 83.38 80 HIS A O 1
ATOM 650 N N . ALA A 1 81 ? -13.501 -6.290 16.588 1.00 81.44 81 ALA A N 1
ATOM 651 C CA . ALA A 1 81 ? -13.838 -5.161 15.721 1.00 81.44 81 ALA A CA 1
ATOM 652 C C . ALA A 1 81 ? -12.581 -4.575 15.055 1.00 81.44 81 ALA A C 1
ATOM 654 O O . ALA A 1 81 ? -12.573 -4.297 13.855 1.00 81.44 81 ALA A O 1
ATOM 655 N N . THR A 1 82 ? -11.483 -4.467 15.809 1.00 82.81 82 THR A N 1
ATOM 656 C CA . THR A 1 82 ? -10.189 -4.014 15.284 1.00 82.81 82 THR A CA 1
ATOM 657 C C . THR A 1 82 ? -9.700 -4.907 14.141 1.00 82.81 82 THR A C 1
ATOM 659 O O . THR A 1 82 ? -9.254 -4.375 13.126 1.00 82.81 82 THR A O 1
ATOM 662 N N . ALA A 1 83 ? -9.825 -6.232 14.261 1.00 83.06 83 ALA A N 1
ATOM 663 C CA . ALA A 1 83 ? -9.431 -7.179 13.219 1.00 83.06 83 ALA A CA 1
ATOM 664 C C . ALA A 1 83 ? -10.314 -7.090 11.963 1.00 83.06 83 ALA A C 1
ATOM 666 O O . ALA A 1 83 ? -9.787 -7.058 10.851 1.00 83.06 83 ALA A O 1
ATOM 667 N N . VAL A 1 84 ? -11.640 -6.987 12.111 1.00 87.00 84 VAL A N 1
ATOM 668 C CA . VAL A 1 84 ? -12.556 -6.861 10.957 1.00 87.00 84 VAL A CA 1
ATOM 669 C C . VAL A 1 84 ? -12.253 -5.597 10.167 1.00 87.00 84 VAL A C 1
ATOM 671 O O . VAL A 1 84 ? -12.126 -5.617 8.942 1.00 87.00 84 VAL A O 1
ATOM 674 N N . PHE A 1 85 ? -12.087 -4.481 10.866 1.00 84.25 85 PHE A N 1
ATOM 675 C CA . PHE A 1 85 ? -11.781 -3.240 10.189 1.00 84.25 85 PHE A CA 1
ATOM 676 C C . PHE A 1 85 ? -10.355 -3.205 9.616 1.00 84.25 85 PHE A C 1
ATOM 678 O O . PHE A 1 85 ? -10.145 -2.573 8.584 1.00 84.25 85 PHE A O 1
ATOM 685 N N . LEU A 1 86 ? -9.387 -3.887 10.241 1.00 86.81 86 LEU A N 1
ATOM 686 C CA . LEU A 1 86 ? -8.050 -4.081 9.673 1.00 86.81 86 LEU A CA 1
ATOM 687 C C . LEU A 1 86 ? -8.127 -4.813 8.328 1.00 86.81 86 LEU A C 1
ATOM 689 O O . LEU A 1 86 ? -7.428 -4.439 7.392 1.00 86.81 86 LEU A O 1
ATOM 693 N N . LEU A 1 87 ? -8.997 -5.820 8.218 1.00 87.38 87 LEU A N 1
ATOM 694 C CA . LEU A 1 87 ? -9.212 -6.559 6.976 1.00 87.38 87 LEU A CA 1
ATOM 695 C C . LEU A 1 87 ? -9.783 -5.655 5.871 1.00 87.38 87 LEU A C 1
ATOM 697 O O . LEU A 1 87 ? -9.325 -5.704 4.731 1.00 87.38 87 LEU A O 1
ATOM 701 N N . GLY A 1 88 ? -10.736 -4.786 6.222 1.00 86.12 88 GLY A N 1
ATOM 702 C CA . GLY A 1 88 ? -11.262 -3.767 5.308 1.00 86.12 88 GLY A CA 1
ATOM 703 C C . GLY A 1 88 ? -10.195 -2.759 4.873 1.00 86.12 88 GLY A C 1
ATOM 704 O O . GLY A 1 88 ? -10.073 -2.458 3.685 1.00 86.12 88 GLY A O 1
ATOM 705 N N . ASP A 1 89 ? -9.373 -2.290 5.816 1.00 85.56 89 ASP A N 1
ATOM 706 C CA . ASP A 1 89 ? -8.258 -1.384 5.535 1.00 85.56 89 ASP A CA 1
ATOM 707 C C . ASP A 1 89 ? -7.218 -2.048 4.612 1.00 85.56 89 ASP A C 1
ATOM 709 O O . ASP A 1 89 ? -6.712 -1.406 3.688 1.00 85.56 89 ASP A O 1
ATOM 713 N N . LEU A 1 90 ? -6.939 -3.341 4.807 1.00 88.06 90 LEU A N 1
ATOM 714 C CA . LEU A 1 90 ? -6.045 -4.126 3.958 1.00 88.06 90 LEU A CA 1
ATOM 715 C C . LEU A 1 90 ? -6.605 -4.272 2.544 1.00 88.06 90 LEU A C 1
ATOM 717 O O . LEU A 1 90 ? -5.906 -3.948 1.588 1.00 88.06 90 LEU A O 1
ATOM 721 N N . ALA A 1 91 ? -7.866 -4.687 2.400 1.00 88.94 91 ALA A N 1
ATOM 722 C CA . ALA A 1 91 ? -8.510 -4.827 1.095 1.00 88.94 91 ALA A CA 1
ATOM 723 C C . ALA A 1 91 ? -8.482 -3.509 0.305 1.00 88.94 91 ALA A C 1
ATOM 725 O O . ALA A 1 91 ? -8.148 -3.497 -0.881 1.00 88.94 91 ALA A O 1
ATOM 726 N N . TRP A 1 92 ? -8.747 -2.386 0.978 1.00 87.12 92 TRP A N 1
ATOM 727 C CA . TRP A 1 92 ? -8.669 -1.062 0.365 1.00 87.12 92 TRP A CA 1
ATOM 728 C C . TRP A 1 92 ? -7.242 -0.683 -0.047 1.00 87.12 92 TRP A C 1
ATOM 730 O O . TRP A 1 92 ? -7.025 -0.132 -1.125 1.00 87.12 92 TRP A O 1
ATOM 740 N N . THR A 1 93 ? -6.256 -0.999 0.793 1.00 88.19 93 THR A N 1
ATOM 741 C CA . THR A 1 93 ? -4.836 -0.732 0.514 1.00 88.19 93 THR A CA 1
ATOM 742 C C . THR A 1 93 ? -4.348 -1.527 -0.696 1.00 88.19 93 THR A C 1
ATOM 744 O O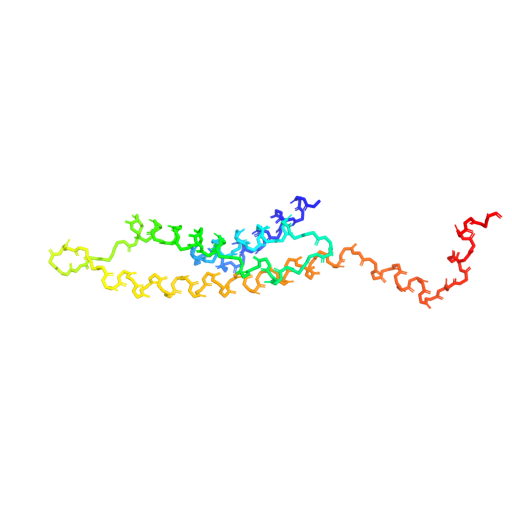 . THR A 1 93 ? -3.669 -0.979 -1.567 1.00 88.19 93 THR A O 1
ATOM 747 N N . VAL A 1 94 ? -4.747 -2.797 -0.790 1.00 88.94 94 VAL A N 1
ATOM 748 C CA . VAL A 1 94 ? -4.455 -3.660 -1.938 1.00 88.94 94 VAL A CA 1
ATOM 749 C C . VAL A 1 94 ? -5.126 -3.109 -3.192 1.00 88.94 94 VAL A C 1
ATOM 751 O O . VAL A 1 94 ? -4.446 -2.896 -4.191 1.00 88.94 94 VAL A O 1
ATOM 754 N N . ALA A 1 95 ? -6.419 -2.779 -3.140 1.00 86.69 95 ALA A N 1
ATOM 755 C CA . ALA A 1 95 ? -7.117 -2.168 -4.271 1.00 86.69 95 ALA A CA 1
ATOM 756 C C . ALA A 1 95 ? -6.417 -0.882 -4.753 1.00 86.69 95 ALA A C 1
ATOM 758 O O . ALA A 1 95 ? -6.175 -0.715 -5.946 1.00 86.69 95 ALA A O 1
ATOM 759 N N . ALA A 1 96 ? -6.001 -0.010 -3.830 1.00 85.69 96 ALA A N 1
ATOM 760 C CA . ALA A 1 96 ? -5.258 1.204 -4.153 1.00 85.69 96 ALA A CA 1
ATOM 761 C C . ALA A 1 96 ? -3.924 0.911 -4.856 1.00 85.69 96 ALA A C 1
ATOM 763 O O . ALA A 1 96 ? -3.598 1.563 -5.850 1.00 85.69 96 ALA A O 1
ATOM 764 N N . MET A 1 97 ? -3.168 -0.082 -4.383 1.00 87.50 97 MET A N 1
ATOM 765 C CA . MET A 1 97 ? -1.928 -0.517 -5.029 1.00 87.50 97 MET A CA 1
ATOM 766 C C . MET A 1 97 ? -2.192 -1.034 -6.451 1.00 87.50 97 MET A C 1
ATOM 768 O O . MET A 1 97 ? -1.512 -0.627 -7.392 1.00 87.50 97 MET A O 1
ATOM 772 N N . PHE A 1 98 ? -3.216 -1.871 -6.626 1.00 85.38 98 PHE A N 1
ATOM 773 C CA . PHE A 1 98 ? -3.597 -2.419 -7.930 1.00 85.38 98 PHE A CA 1
ATOM 774 C C . PHE A 1 98 ? -4.097 -1.367 -8.918 1.00 85.38 98 PHE A C 1
ATOM 776 O O . PHE A 1 98 ? -3.885 -1.521 -10.115 1.00 85.38 98 PHE A O 1
ATOM 783 N N . CYS A 1 99 ? -4.691 -0.276 -8.442 1.00 82.88 99 CYS A N 1
ATOM 784 C CA . CYS A 1 99 ? -5.062 0.849 -9.297 1.00 82.88 99 CYS A CA 1
ATOM 785 C C . CYS A 1 99 ? -3.862 1.745 -9.643 1.00 82.88 99 CYS A C 1
ATOM 787 O O . CYS A 1 99 ? -3.785 2.285 -10.746 1.00 82.88 99 CYS A O 1
ATOM 789 N N . THR A 1 100 ? -2.920 1.926 -8.714 1.00 81.25 100 THR A N 1
ATOM 790 C CA . THR A 1 100 ? -1.830 2.902 -8.877 1.00 81.25 100 THR A CA 1
ATOM 791 C C . THR A 1 100 ? -0.600 2.356 -9.592 1.00 81.25 100 THR A C 1
ATOM 793 O O . THR A 1 100 ? 0.027 3.113 -10.331 1.00 81.25 100 THR A O 1
ATOM 796 N N . VAL A 1 101 ? -0.274 1.063 -9.471 1.00 82.62 101 VAL A N 1
ATOM 797 C CA . VAL A 1 101 ? 0.844 0.467 -10.230 1.00 82.62 101 VAL A CA 1
ATOM 798 C C . VAL A 1 101 ? 0.637 0.594 -11.750 1.00 82.62 101 VAL A C 1
ATOM 800 O O . VAL A 1 101 ? 1.523 1.144 -12.409 1.00 82.62 101 VAL A O 1
ATOM 803 N N . PRO A 1 102 ? -0.511 0.192 -12.338 1.00 78.75 102 PRO A N 1
ATOM 804 C CA . PRO A 1 102 ? -0.755 0.363 -13.771 1.00 78.75 102 PRO A CA 1
ATOM 805 C C . PRO A 1 102 ? -0.774 1.832 -14.193 1.00 78.75 102 PRO A C 1
ATOM 807 O O . PRO A 1 102 ? -0.276 2.162 -15.266 1.00 78.75 102 PRO A O 1
ATOM 810 N N . LEU A 1 103 ? -1.292 2.724 -13.339 1.00 77.19 103 LEU A N 1
ATOM 811 C CA . LEU A 1 103 ? -1.280 4.164 -13.588 1.00 77.19 103 LEU A CA 1
ATOM 812 C C . LEU A 1 103 ? 0.157 4.693 -13.716 1.00 77.19 103 LEU A C 1
ATOM 814 O O . LEU A 1 103 ? 0.463 5.404 -14.671 1.00 77.19 103 LEU A O 1
ATOM 818 N N . PHE A 1 104 ? 1.057 4.320 -12.802 1.00 75.25 104 PHE A N 1
ATOM 819 C CA . PHE A 1 104 ? 2.464 4.719 -12.888 1.00 75.25 104 PHE A CA 1
ATOM 820 C C . PHE A 1 104 ? 3.163 4.130 -14.117 1.00 75.25 104 PHE A C 1
ATOM 822 O O . PHE A 1 104 ? 3.909 4.846 -14.787 1.00 75.25 104 PHE A O 1
ATOM 829 N N . MET A 1 105 ? 2.877 2.872 -14.459 1.00 75.81 105 MET A N 1
ATOM 830 C CA . MET A 1 105 ? 3.420 2.235 -15.663 1.00 75.81 105 MET A CA 1
ATOM 831 C C . MET A 1 105 ? 2.952 2.942 -16.943 1.00 75.81 105 MET A C 1
ATOM 833 O O . MET A 1 105 ? 3.778 3.336 -17.767 1.00 75.81 105 MET A O 1
ATOM 837 N N . MET A 1 106 ? 1.647 3.195 -17.085 1.00 71.31 106 MET A N 1
ATOM 838 C CA . MET A 1 106 ? 1.067 3.893 -18.239 1.00 71.31 106 MET A CA 1
ATOM 839 C C . MET A 1 106 ? 1.631 5.313 -18.397 1.00 71.31 106 MET A C 1
ATOM 841 O O . MET A 1 106 ? 1.983 5.739 -19.499 1.00 71.31 106 MET A O 1
ATOM 845 N N . LEU A 1 107 ? 1.765 6.051 -17.293 1.00 67.69 107 LEU A N 1
ATOM 846 C CA . LEU A 1 107 ? 2.312 7.408 -17.308 1.00 67.69 107 LEU A CA 1
ATOM 847 C C . LEU A 1 107 ? 3.812 7.441 -17.632 1.00 67.69 107 LEU A C 1
ATOM 849 O O . LEU A 1 107 ? 4.282 8.443 -18.177 1.00 67.69 107 LEU A O 1
ATOM 853 N N . ASN A 1 108 ? 4.566 6.377 -17.347 1.00 66.25 108 ASN A N 1
ATOM 854 C CA . ASN A 1 108 ? 5.963 6.276 -17.765 1.00 66.25 108 ASN A CA 1
ATOM 855 C C . ASN A 1 108 ? 6.089 6.004 -19.275 1.00 66.25 108 ASN A C 1
ATOM 857 O O . ASN A 1 108 ? 6.874 6.672 -19.946 1.00 66.25 108 ASN A O 1
ATOM 861 N N . TYR A 1 109 ? 5.236 5.129 -19.821 1.00 57.81 109 TYR A N 1
ATOM 862 C CA . TYR A 1 109 ? 5.157 4.850 -21.263 1.00 57.81 109 TYR A CA 1
ATOM 863 C C . TYR A 1 109 ? 4.771 6.077 -22.103 1.00 57.81 109 TYR A C 1
ATOM 865 O O . TYR A 1 109 ? 5.223 6.224 -23.232 1.00 57.81 109 TYR A O 1
ATOM 873 N N . SER A 1 110 ? 3.995 7.017 -21.554 1.00 51.50 110 SER A N 1
ATOM 874 C CA . SER A 1 110 ? 3.644 8.263 -22.261 1.00 51.50 110 SER A CA 1
ATOM 875 C C . SER A 1 110 ? 4.842 9.182 -22.578 1.00 51.50 110 SER A C 1
ATOM 877 O O . SER A 1 110 ? 4.700 10.148 -23.326 1.00 51.50 110 SER A O 1
ATOM 879 N N . GLY A 1 111 ? 6.025 8.901 -22.015 1.00 51.34 111 GLY A N 1
ATOM 880 C CA . GLY A 1 111 ? 7.257 9.653 -22.255 1.00 51.34 111 GLY A CA 1
ATOM 881 C C . GLY A 1 111 ? 8.165 9.099 -23.356 1.00 51.34 111 GLY A C 1
ATOM 882 O O . GLY A 1 111 ? 9.098 9.804 -23.739 1.00 51.34 111 GLY A O 1
ATOM 883 N N . THR A 1 112 ? 7.918 7.888 -23.855 1.00 50.62 112 THR A N 1
ATOM 884 C CA . THR A 1 112 ? 8.772 7.214 -24.840 1.00 50.62 112 THR A CA 1
ATOM 885 C C . THR A 1 112 ? 7.974 6.860 -26.098 1.00 50.62 112 THR A C 1
ATOM 887 O O . THR A 1 112 ? 7.017 6.097 -26.080 1.00 50.62 112 THR A O 1
ATOM 890 N N . ASP A 1 113 ? 8.400 7.452 -27.212 1.00 52.91 113 ASP A N 1
ATOM 891 C CA . ASP A 1 113 ? 8.274 6.911 -28.568 1.00 52.91 113 ASP A CA 1
ATOM 892 C C . ASP A 1 113 ? 6.944 6.886 -29.321 1.00 52.91 113 ASP A C 1
ATOM 894 O O . ASP A 1 113 ? 6.920 6.341 -30.419 1.00 52.91 113 ASP A O 1
ATOM 898 N N . TYR A 1 114 ? 5.897 7.616 -28.929 1.00 52.75 114 TYR A N 1
ATOM 899 C CA . TYR A 1 114 ? 4.816 7.870 -29.904 1.00 52.75 114 TYR A CA 1
ATOM 900 C C . TYR A 1 114 ? 5.305 8.698 -31.101 1.00 52.75 114 TYR A C 1
ATOM 902 O O . TYR A 1 114 ? 4.936 8.435 -32.241 1.00 52.75 114 TYR A O 1
ATOM 910 N N . THR A 1 115 ? 6.193 9.669 -30.880 1.00 52.84 115 THR A N 1
ATOM 911 C CA . THR A 1 115 ? 6.774 10.489 -31.954 1.00 52.84 115 THR A CA 1
ATOM 912 C C . THR A 1 115 ? 7.853 9.757 -32.750 1.00 52.84 115 THR A C 1
ATOM 914 O O . THR A 1 115 ? 7.988 10.021 -33.945 1.00 52.84 115 THR A O 1
ATOM 917 N N . GLN A 1 116 ? 8.598 8.828 -32.138 1.00 53.50 116 GLN A N 1
ATOM 918 C CA . GLN A 1 116 ? 9.571 7.998 -32.856 1.00 53.50 116 GLN A CA 1
ATOM 919 C C . GLN A 1 116 ? 8.902 6.858 -33.628 1.00 53.50 116 GLN A C 1
ATOM 921 O O . GLN A 1 116 ? 9.218 6.692 -34.803 1.00 53.50 116 GLN A O 1
ATOM 926 N N . GLN A 1 117 ? 7.929 6.144 -33.047 1.00 55.38 117 GLN A N 1
ATOM 927 C CA . GLN A 1 117 ? 7.140 5.145 -33.778 1.00 55.38 117 GLN A CA 1
ATOM 928 C C . GLN A 1 117 ? 6.307 5.793 -34.889 1.00 55.38 117 GLN A C 1
ATOM 930 O O . GLN A 1 117 ? 6.278 5.269 -36.001 1.00 55.38 117 GLN A O 1
ATOM 935 N N . ALA A 1 118 ? 5.719 6.976 -34.660 1.00 54.84 118 ALA A N 1
ATOM 936 C CA . ALA A 1 118 ? 5.044 7.719 -35.725 1.00 54.84 118 ALA A CA 1
ATOM 937 C C . ALA A 1 118 ? 6.020 8.195 -36.817 1.00 54.84 118 ALA A C 1
ATOM 939 O O . ALA A 1 118 ? 5.701 8.089 -37.997 1.00 54.84 118 ALA A O 1
ATOM 940 N N . ARG A 1 119 ? 7.236 8.660 -36.482 1.00 54.12 119 ARG A N 1
ATOM 941 C CA . ARG A 1 119 ? 8.263 8.994 -37.495 1.00 54.12 119 ARG A CA 1
ATOM 942 C C . ARG A 1 119 ? 8.753 7.771 -38.268 1.00 54.12 119 ARG A C 1
ATOM 944 O O . ARG A 1 119 ? 8.952 7.878 -39.475 1.00 54.12 119 ARG A O 1
ATOM 951 N N . ALA A 1 120 ? 8.930 6.631 -37.605 1.00 55.53 120 ALA A N 1
ATOM 952 C CA . ALA A 1 120 ? 9.328 5.378 -38.239 1.00 55.53 120 ALA A CA 1
ATOM 953 C C . ALA A 1 120 ? 8.236 4.843 -39.182 1.00 55.53 120 ALA A C 1
ATOM 955 O O . ALA A 1 120 ? 8.555 4.354 -40.264 1.00 55.53 120 ALA A O 1
ATOM 956 N N . ALA A 1 121 ? 6.959 5.010 -38.818 1.00 57.97 121 ALA A N 1
ATOM 957 C CA . ALA A 1 121 ? 5.818 4.659 -39.662 1.00 57.97 121 ALA A CA 1
ATOM 958 C C . ALA A 1 121 ? 5.618 5.629 -40.844 1.00 57.97 121 ALA A C 1
ATOM 960 O O . ALA A 1 121 ? 5.241 5.200 -41.931 1.00 57.97 121 ALA A O 1
ATOM 961 N N . VAL A 1 122 ? 5.895 6.926 -40.661 1.00 63.50 122 VAL A N 1
ATOM 962 C CA . VAL A 1 122 ? 5.720 7.961 -41.700 1.00 63.50 122 VAL A CA 1
ATOM 963 C C . VAL A 1 122 ? 6.913 8.038 -42.666 1.00 63.50 122 VAL A C 1
ATOM 965 O O . VAL A 1 122 ? 6.728 8.404 -43.826 1.00 63.50 122 VAL A O 1
ATOM 968 N N . ASN A 1 123 ? 8.141 7.697 -42.246 1.00 54.06 123 ASN A N 1
ATOM 969 C CA . ASN A 1 123 ? 9.312 7.739 -43.132 1.00 54.06 123 ASN A CA 1
ATOM 970 C C . ASN A 1 123 ? 10.395 6.686 -42.795 1.00 54.06 123 ASN A C 1
ATOM 972 O O . ASN A 1 123 ? 11.472 7.026 -42.290 1.00 54.06 123 ASN A O 1
ATOM 976 N N . PRO A 1 124 ? 10.172 5.404 -43.139 1.00 57.94 124 PRO A N 1
ATOM 977 C CA . PRO A 1 124 ? 11.110 4.317 -42.833 1.00 57.94 124 PRO A CA 1
ATOM 978 C C . PRO A 1 124 ? 12.473 4.459 -43.540 1.00 57.94 124 PRO A C 1
ATOM 980 O O . PRO A 1 124 ? 13.487 3.952 -43.062 1.00 57.94 124 PRO A O 1
ATOM 983 N N . ARG A 1 125 ? 12.542 5.190 -44.665 1.00 56.66 125 ARG A N 1
ATOM 984 C CA . ARG A 1 125 ? 13.783 5.386 -45.443 1.00 56.66 125 ARG A CA 1
ATOM 985 C C . ARG A 1 125 ? 14.766 6.371 -44.804 1.00 56.66 125 ARG A C 1
ATOM 987 O O . ARG A 1 125 ? 15.959 6.288 -45.088 1.00 56.66 125 ARG A O 1
ATOM 994 N N . GLY A 1 126 ? 14.293 7.289 -43.958 1.00 58.47 126 GLY A N 1
ATOM 995 C CA . GLY A 1 126 ? 15.157 8.240 -43.247 1.00 58.47 126 GLY A CA 1
ATOM 996 C C . GLY A 1 126 ? 16.016 7.570 -42.171 1.00 58.47 126 GLY A C 1
ATOM 997 O O . GLY A 1 126 ? 17.192 7.897 -42.031 1.00 58.47 126 GLY A O 1
ATOM 998 N N . LEU A 1 127 ? 15.454 6.576 -41.478 1.00 53.75 127 LEU A N 1
ATOM 999 C CA . LEU A 1 127 ? 16.123 5.815 -40.416 1.00 53.75 127 LEU A CA 1
ATOM 1000 C C . LEU A 1 127 ? 17.207 4.870 -40.955 1.00 53.75 127 LEU A C 1
ATOM 1002 O O . LEU A 1 127 ? 18.281 4.780 -40.370 1.00 53.75 127 LEU A O 1
ATOM 1006 N N . MET A 1 128 ? 17.000 4.251 -42.125 1.00 55.47 128 MET A N 1
ATOM 1007 C CA . MET A 1 128 ? 18.025 3.400 -42.757 1.00 55.47 128 MET A CA 1
ATOM 1008 C C . MET A 1 128 ? 19.293 4.158 -43.183 1.00 55.47 128 MET A C 1
ATOM 1010 O O . MET A 1 128 ? 20.329 3.534 -43.391 1.00 55.47 128 MET A O 1
ATOM 1014 N N . ARG A 1 129 ? 19.235 5.491 -43.332 1.00 55.72 129 ARG A N 1
ATOM 1015 C CA . ARG A 1 129 ? 20.415 6.320 -43.644 1.00 55.72 129 ARG A CA 1
ATOM 1016 C C . ARG A 1 129 ? 21.256 6.674 -42.416 1.00 55.72 129 ARG A C 1
ATOM 1018 O O . ARG A 1 129 ? 22.375 7.138 -42.594 1.00 55.72 129 ARG A O 1
ATOM 1025 N N . GLN A 1 130 ? 20.729 6.481 -41.207 1.00 55.41 130 GLN A N 1
ATOM 1026 C CA . GLN A 1 130 ? 21.442 6.748 -39.953 1.00 55.41 130 GLN A CA 1
ATOM 1027 C C . GLN A 1 130 ? 22.094 5.500 -39.351 1.00 55.41 130 GLN A C 1
ATOM 1029 O O . GLN A 1 130 ? 22.872 5.624 -38.411 1.00 55.41 130 GLN A O 1
ATOM 1034 N N . ILE A 1 131 ? 21.811 4.312 -39.894 1.00 55.16 131 ILE A N 1
ATOM 1035 C CA . ILE A 1 131 ? 22.507 3.083 -39.513 1.00 55.16 131 ILE A CA 1
ATOM 1036 C C . ILE A 1 131 ? 23.908 3.152 -40.140 1.00 55.16 131 ILE A C 1
ATOM 1038 O O . ILE A 1 131 ? 24.001 3.170 -41.374 1.00 55.16 131 ILE A O 1
ATOM 1042 N N . PRO A 1 132 ? 24.994 3.216 -39.344 1.00 49.66 132 PRO A N 1
ATOM 1043 C CA . PRO A 1 132 ? 26.338 3.133 -39.888 1.00 49.66 132 PRO A CA 1
ATOM 1044 C C . PRO A 1 132 ? 26.461 1.757 -40.537 1.00 49.66 132 PRO A C 1
ATOM 1046 O O . PRO A 1 132 ? 26.238 0.737 -39.884 1.00 49.66 132 PRO A O 1
ATOM 1049 N N . ARG A 1 133 ? 26.733 1.724 -41.841 1.00 58.31 133 ARG A N 1
ATOM 1050 C CA . ARG A 1 133 ? 27.062 0.463 -42.505 1.00 58.31 133 ARG A CA 1
ATOM 1051 C C . ARG A 1 133 ? 28.441 0.004 -42.007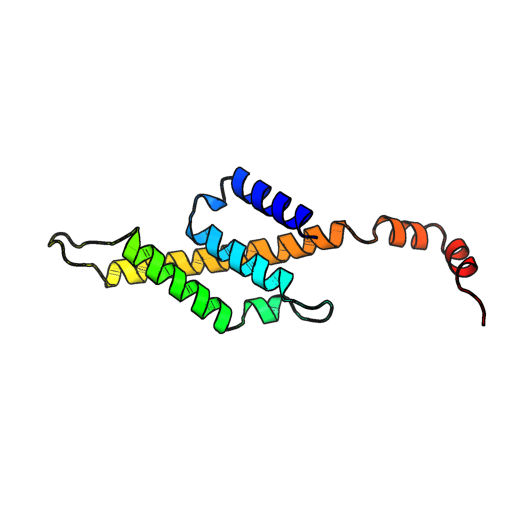 1.00 58.31 133 ARG A C 1
ATOM 1053 O O . ARG A 1 133 ? 29.275 0.880 -41.769 1.00 58.31 133 ARG A O 1
ATOM 1060 N N . PRO A 1 134 ? 28.647 -1.310 -41.817 1.00 58.03 134 PRO A N 1
ATOM 1061 C CA . PRO A 1 134 ? 29.954 -1.862 -41.475 1.00 58.03 134 PRO A CA 1
ATOM 1062 C C . PRO A 1 134 ? 31.003 -1.550 -42.547 1.00 58.03 134 PRO A C 1
ATOM 1064 O O . PRO A 1 134 ? 30.611 -1.383 -43.729 1.00 58.03 134 PRO A O 1
#